Protein AF-A0A2D3UUV2-F1 (afdb_monomer_lite)

Sequence (183 aa):
MARVSATVAAWTESNSSLSSERAELHGWIAEIVSGAIKTDTDESKLLRNYLGDDTWSG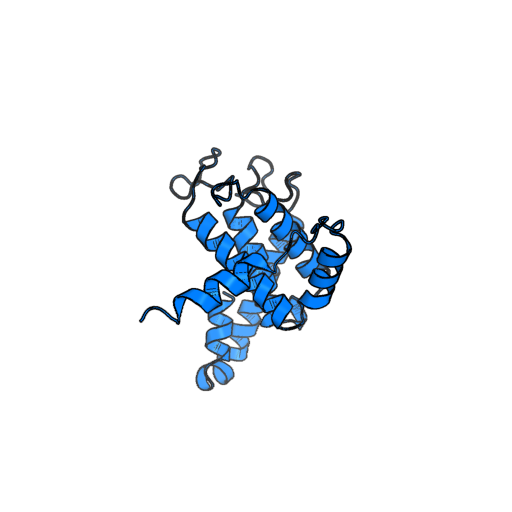ETSGTALLAATVYRMASIAPEIFATDEYLDWANEKRRAVLSRVDENGFVKPAANPYVSASRDAVEVSPEGQSFLLLLGTAWRDCVCGGTCLADYSREIEQKPSRDLTVGTFSGLLDRVRNVHREL

Foldseek 3Di:
DLVVLVVLCVDPVSVVVC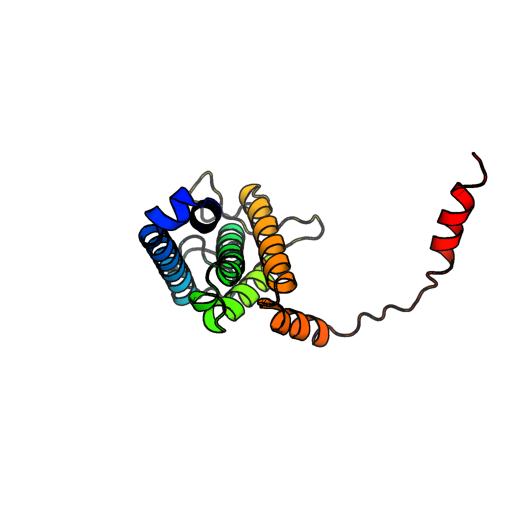VVVSVVVLVVLLVVLVQQLVQQDAPLLAGFLDGNDPVGDGWQLVLLQNLLVLLSCCLVPVVRRLDCSNPVSSVSSLVSQVVQQDPVRATDQHDDPVDSPDSDGDRHDPSSSVSNVSNVVSQVVSCVSVSCVVVVVVVVVPPPPPPPPVPDPPPPVVVVVVVVPPD

Organism: NCBI:txid112498

Structure (mmCIF, N/CA/C/O backbone):
data_AF-A0A2D3UUV2-F1
#
_entry.id   AF-A0A2D3UUV2-F1
#
loop_
_atom_site.group_PDB
_atom_site.id
_atom_site.type_symbol
_atom_site.label_atom_id
_atom_site.label_alt_id
_atom_site.label_comp_id
_atom_site.label_asym_id
_atom_site.label_entity_id
_atom_site.label_seq_id
_atom_site.pdbx_PDB_ins_code
_atom_site.Cartn_x
_atom_site.Cartn_y
_atom_site.Cartn_z
_atom_site.occupancy
_atom_site.B_iso_or_equiv
_atom_site.auth_seq_id
_atom_site.auth_comp_id
_atom_site.auth_asym_id
_atom_site.auth_atom_id
_atom_site.pdbx_PDB_model_num
ATOM 1 N N . MET A 1 1 ? 3.251 4.221 9.962 1.00 90.19 1 MET A N 1
ATOM 2 C CA . MET A 1 1 ? 2.214 4.906 10.769 1.00 90.19 1 MET A CA 1
ATOM 3 C C . MET A 1 1 ? 1.065 3.984 11.184 1.00 90.19 1 MET A C 1
ATOM 5 O O . MET A 1 1 ? 0.792 3.924 12.373 1.00 90.19 1 MET A O 1
ATOM 9 N N . ALA A 1 2 ? 0.462 3.195 10.281 1.00 93.00 2 ALA A N 1
ATOM 10 C CA . ALA A 1 2 ? -0.660 2.293 10.610 1.00 93.00 2 ALA A CA 1
ATOM 11 C C . ALA A 1 2 ? -0.434 1.407 11.858 1.00 93.00 2 ALA A C 1
ATOM 13 O O . ALA A 1 2 ? -1.276 1.361 12.750 1.00 93.00 2 ALA A O 1
ATOM 14 N N . ARG A 1 3 ? 0.744 0.772 11.978 1.00 93.94 3 ARG A N 1
ATOM 15 C CA . ARG A 1 3 ? 1.105 -0.036 13.160 1.00 93.94 3 ARG A CA 1
ATOM 16 C C . ARG A 1 3 ? 1.099 0.772 14.460 1.00 93.94 3 ARG A C 1
ATOM 18 O O . ARG A 1 3 ? 0.629 0.265 15.467 1.00 93.94 3 ARG A O 1
ATOM 25 N N . VAL A 1 4 ? 1.612 2.002 14.435 1.00 95.06 4 VAL A N 1
ATOM 26 C CA . VAL A 1 4 ? 1.657 2.873 15.620 1.00 95.06 4 VAL A CA 1
ATOM 27 C C . VAL A 1 4 ? 0.236 3.197 16.068 1.00 95.06 4 VAL A C 1
ATOM 29 O O . VAL A 1 4 ? -0.087 2.977 17.229 1.00 95.06 4 VAL A O 1
ATOM 32 N N . SER A 1 5 ? -0.635 3.604 15.138 1.00 94.81 5 SER A N 1
ATOM 33 C CA . SER A 1 5 ? -2.045 3.875 15.446 1.00 94.81 5 SER A CA 1
ATOM 34 C C . SER A 1 5 ? -2.755 2.648 16.037 1.00 94.81 5 SER A C 1
ATOM 36 O O . SER A 1 5 ? -3.437 2.763 17.055 1.00 94.81 5 SER A O 1
ATOM 38 N N . ALA A 1 6 ? -2.519 1.456 15.475 1.00 94.44 6 ALA A N 1
ATOM 39 C CA . ALA A 1 6 ? -3.064 0.205 16.006 1.00 94.44 6 ALA A CA 1
ATOM 40 C C . ALA A 1 6 ? -2.542 -0.124 17.418 1.00 94.44 6 ALA A C 1
ATOM 42 O O . ALA A 1 6 ? -3.315 -0.547 18.272 1.00 94.44 6 ALA A O 1
ATOM 43 N N . THR A 1 7 ? -1.250 0.093 17.694 1.00 94.69 7 THR A N 1
ATOM 44 C CA . THR A 1 7 ? -0.678 -0.113 19.035 1.00 94.69 7 THR A CA 1
ATOM 45 C C . THR A 1 7 ? -1.269 0.854 20.057 1.00 94.69 7 THR A C 1
ATOM 47 O O . THR A 1 7 ? -1.630 0.418 21.147 1.00 94.69 7 THR A O 1
ATOM 50 N N . VAL A 1 8 ? -1.428 2.133 19.700 1.00 94.62 8 VAL A N 1
ATOM 51 C CA . VAL A 1 8 ? -2.073 3.123 20.576 1.00 94.62 8 VAL A CA 1
ATOM 52 C C . VAL A 1 8 ? -3.515 2.715 20.890 1.00 94.62 8 VAL A C 1
ATOM 54 O O . VAL A 1 8 ? -3.932 2.803 22.041 1.00 94.62 8 VAL A O 1
ATOM 57 N N . ALA A 1 9 ? -4.261 2.229 19.893 1.00 94.25 9 ALA A N 1
ATOM 58 C CA . ALA A 1 9 ? -5.643 1.780 20.070 1.00 94.25 9 ALA A CA 1
ATOM 59 C C . ALA A 1 9 ? -5.770 0.523 20.952 1.00 94.25 9 ALA A C 1
ATOM 61 O O . ALA A 1 9 ? -6.768 0.362 21.651 1.00 94.25 9 ALA A O 1
ATOM 62 N N . ALA A 1 10 ? -4.777 -0.370 20.914 1.00 95.19 10 ALA A N 1
ATOM 63 C CA . ALA A 1 10 ? -4.826 -1.656 21.606 1.00 95.19 10 ALA A CA 1
ATOM 64 C C . ALA A 1 10 ? -4.590 -1.561 23.124 1.00 95.19 10 ALA A C 1
ATOM 66 O O . ALA A 1 10 ? -4.961 -2.482 23.851 1.00 95.19 10 ALA A O 1
ATOM 67 N N . TRP A 1 11 ? -3.972 -0.483 23.614 1.00 95.12 11 TRP A N 1
ATOM 68 C CA . TRP A 1 11 ? -3.706 -0.294 25.039 1.00 95.12 11 TRP A CA 1
ATOM 69 C C . TRP A 1 11 ? -4.577 0.819 25.619 1.00 95.12 11 TRP A C 1
ATOM 71 O O . TRP A 1 11 ? -4.539 1.953 25.153 1.00 95.12 11 TRP A O 1
ATOM 81 N N . THR A 1 12 ? -5.361 0.498 26.651 1.00 94.00 12 THR A N 1
ATOM 82 C CA . THR A 1 12 ? -6.390 1.386 27.216 1.00 94.00 12 THR A CA 1
ATOM 83 C C . THR A 1 12 ? -5.862 2.766 27.610 1.00 94.00 12 THR A C 1
ATOM 85 O O . THR A 1 12 ? -6.511 3.762 27.298 1.00 94.00 12 THR A O 1
ATOM 88 N N . GLU A 1 13 ? -4.684 2.835 28.236 1.00 93.44 13 GLU A N 1
ATOM 89 C CA . GLU A 1 13 ? -4.093 4.102 28.695 1.00 93.44 13 GLU A CA 1
ATOM 90 C C . GLU A 1 13 ? -3.710 5.012 27.525 1.00 93.44 13 GLU A C 1
ATOM 92 O O . GLU A 1 13 ? -4.009 6.206 27.525 1.00 93.44 13 GLU A O 1
ATOM 97 N N . SER A 1 14 ? -3.078 4.457 26.487 1.00 93.12 14 SER A N 1
ATOM 98 C CA . SER A 1 14 ? -2.727 5.230 25.295 1.00 93.12 14 SER A CA 1
ATOM 99 C C . SER A 1 14 ? -3.945 5.535 24.429 1.00 93.12 14 SER A C 1
ATOM 101 O O . SER A 1 14 ? -3.999 6.582 23.798 1.00 93.12 14 SER A O 1
ATOM 103 N N . ASN A 1 15 ? -4.941 4.651 24.399 1.00 92.00 15 ASN A N 1
ATOM 104 C CA . ASN A 1 15 ? -6.140 4.832 23.589 1.00 92.00 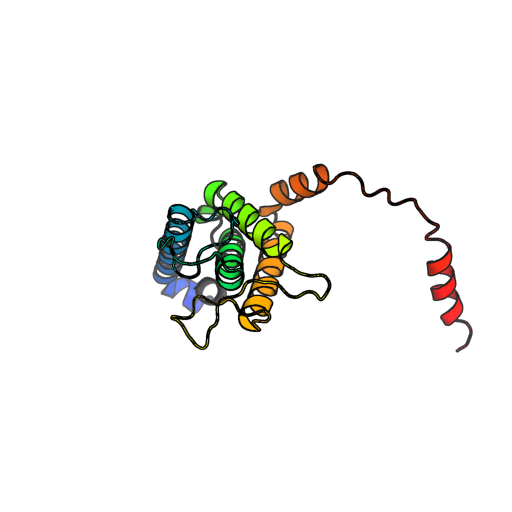15 ASN A CA 1
ATOM 105 C C . ASN A 1 15 ? -6.954 6.055 24.043 1.00 92.00 15 ASN A C 1
ATOM 107 O O . ASN A 1 15 ? -7.459 6.799 23.204 1.00 92.00 15 ASN A O 1
ATOM 111 N N . SER A 1 16 ? -7.056 6.275 25.359 1.00 91.81 16 SER A N 1
ATOM 112 C CA . SER A 1 16 ? -7.754 7.432 25.929 1.00 91.81 16 SER A CA 1
ATOM 113 C C . SER A 1 16 ? -6.933 8.720 25.855 1.00 91.81 16 SER A C 1
ATOM 115 O O . SER A 1 16 ? -7.503 9.785 25.639 1.00 91.81 16 SER A O 1
ATOM 117 N N . SER A 1 17 ? -5.610 8.634 26.024 1.00 95.88 17 SER A N 1
ATOM 118 C CA . SER A 1 17 ? -4.733 9.811 26.088 1.00 95.88 17 SER A CA 1
ATOM 119 C C . SER A 1 17 ? -4.224 10.304 24.734 1.00 95.88 17 SER A C 1
ATOM 121 O O . SER A 1 17 ? -3.898 11.481 24.629 1.00 95.88 17 SER A O 1
ATOM 123 N N . LEU A 1 18 ? -4.169 9.444 23.711 1.00 96.88 18 LEU A N 1
ATOM 124 C CA . LEU A 1 18 ? -3.583 9.750 22.398 1.00 96.88 18 LEU A CA 1
ATOM 125 C C . LEU A 1 18 ? -4.599 9.637 21.249 1.00 96.88 18 LEU A C 1
ATOM 127 O O . LEU A 1 18 ? -4.266 9.242 20.125 1.00 96.88 18 LEU A O 1
ATOM 131 N N . SER A 1 19 ? -5.876 9.914 21.523 1.00 93.44 19 SER A N 1
ATOM 132 C CA . SER A 1 19 ? -6.925 9.848 20.501 1.00 93.44 19 SER A CA 1
ATOM 133 C C . SER A 1 19 ? -6.725 10.889 19.393 1.00 93.44 19 SER A C 1
ATOM 135 O O . SER A 1 19 ? -6.969 10.583 18.227 1.00 93.44 19 SER A O 1
ATOM 137 N N . SER A 1 20 ? -6.253 12.092 19.741 1.00 96.00 20 SER A N 1
ATOM 138 C CA . SER A 1 20 ? -5.917 13.163 18.790 1.00 96.00 20 SER A CA 1
ATOM 139 C C . SER A 1 20 ? -4.784 12.749 17.858 1.00 96.00 20 SER A C 1
ATOM 141 O O . SER A 1 20 ? -4.931 12.800 16.642 1.00 96.00 20 SER A O 1
ATOM 143 N N . GLU A 1 21 ? -3.694 12.236 18.417 1.00 97.06 21 GLU A N 1
ATOM 144 C CA . GLU A 1 21 ? -2.501 11.817 17.686 1.00 97.06 21 GLU A CA 1
ATOM 145 C C . GLU A 1 21 ? -2.823 10.641 16.758 1.00 97.06 21 GLU A C 1
ATOM 147 O O . GLU A 1 21 ? -2.279 10.526 15.661 1.00 97.06 21 GLU A O 1
ATOM 152 N N . ARG A 1 22 ? -3.750 9.758 17.153 1.00 96.00 22 ARG A N 1
ATOM 153 C CA . ARG A 1 22 ? -4.261 8.713 16.257 1.00 96.00 22 ARG A CA 1
ATOM 154 C C . ARG A 1 22 ? -4.998 9.289 15.056 1.00 96.00 22 ARG A C 1
ATOM 156 O O . ARG A 1 22 ? -4.770 8.796 13.952 1.00 96.00 22 ARG A O 1
ATOM 163 N N . ALA A 1 23 ? -5.856 10.286 15.265 1.00 95.75 23 ALA A N 1
ATOM 164 C CA . ALA A 1 23 ? -6.575 10.946 14.180 1.00 95.75 23 ALA A CA 1
ATOM 165 C C . ALA A 1 23 ? -5.606 11.686 13.240 1.00 95.75 23 ALA A C 1
ATOM 167 O O . ALA A 1 23 ? -5.740 11.588 12.023 1.00 95.75 23 ALA A O 1
ATOM 168 N N . GLU A 1 24 ? -4.573 12.335 13.782 1.00 97.69 24 GLU A N 1
ATOM 169 C CA . GLU A 1 24 ? -3.502 12.952 12.988 1.00 97.69 24 GLU A CA 1
ATOM 170 C C . GLU A 1 24 ? -2.727 11.912 12.171 1.00 97.69 24 GLU A C 1
ATOM 172 O O . GLU A 1 24 ? -2.533 12.089 10.970 1.00 97.69 24 GLU A O 1
ATOM 177 N N . LEU A 1 25 ? -2.359 10.775 12.776 1.00 98.00 25 LEU A N 1
ATOM 178 C CA . LEU A 1 25 ? -1.720 9.668 12.058 1.00 98.00 25 LEU A CA 1
ATOM 179 C C . LEU A 1 25 ? -2.600 9.142 10.919 1.00 98.00 25 LEU A C 1
ATOM 181 O O . LEU A 1 25 ? -2.073 8.779 9.869 1.00 98.00 25 LEU A O 1
ATOM 185 N N . HIS A 1 26 ? -3.919 9.061 11.112 1.00 98.06 26 HIS A N 1
ATOM 186 C CA . HIS A 1 26 ? -4.849 8.682 10.046 1.00 98.06 26 HIS A CA 1
ATOM 187 C C . HIS A 1 26 ? -4.866 9.725 8.928 1.00 98.06 26 HIS A C 1
ATOM 189 O O . HIS A 1 26 ? -4.741 9.349 7.763 1.00 98.06 26 HIS A O 1
ATOM 195 N N . GLY A 1 27 ? -4.936 11.010 9.288 1.00 98.25 27 GLY A N 1
ATOM 196 C CA . GLY A 1 27 ? -4.880 12.137 8.358 1.00 98.25 27 GLY A CA 1
ATOM 197 C C . GLY A 1 27 ? -3.610 12.136 7.509 1.00 98.25 27 GLY A C 1
ATOM 198 O O . GLY A 1 27 ? -3.698 12.123 6.285 1.00 98.25 27 GLY A O 1
ATOM 199 N N . TRP A 1 28 ? -2.429 12.028 8.123 1.00 98.56 28 TRP A N 1
ATOM 200 C CA . TRP A 1 28 ? -1.162 11.989 7.383 1.00 98.56 28 TRP A CA 1
ATOM 201 C C . TRP A 1 28 ? -1.049 10.777 6.458 1.00 98.56 28 TRP A C 1
ATOM 203 O O . TRP A 1 28 ? -0.508 10.888 5.359 1.00 98.56 28 TRP A O 1
ATOM 213 N N . ILE A 1 29 ? -1.563 9.607 6.865 1.00 98.62 29 ILE A N 1
ATOM 214 C CA . ILE A 1 29 ? -1.607 8.451 5.959 1.00 98.62 29 ILE A CA 1
ATOM 215 C C . ILE A 1 29 ? -2.520 8.753 4.766 1.00 98.62 29 ILE A C 1
ATOM 217 O O . ILE A 1 29 ? -2.133 8.466 3.634 1.00 98.62 29 ILE A O 1
ATOM 221 N N . ALA A 1 30 ? -3.698 9.333 5.003 1.00 98.62 30 ALA A N 1
ATOM 222 C CA . ALA A 1 30 ? -4.650 9.663 3.947 1.00 98.62 30 ALA A CA 1
ATOM 223 C C . ALA A 1 30 ? -4.061 10.687 2.967 1.00 98.62 30 ALA A C 1
ATOM 225 O O . ALA A 1 30 ? -4.150 10.493 1.757 1.00 98.62 30 ALA A O 1
ATOM 226 N N . GLU A 1 31 ? -3.385 11.721 3.470 1.00 98.50 31 GLU A N 1
ATOM 227 C CA . GLU A 1 31 ? -2.702 12.732 2.657 1.00 98.50 31 GLU A CA 1
ATOM 228 C C . GLU A 1 31 ? -1.597 12.125 1.785 1.00 98.50 31 GLU A C 1
ATOM 230 O O . GLU A 1 31 ? -1.540 12.403 0.585 1.00 98.50 31 GLU A O 1
ATOM 235 N N . ILE A 1 32 ? -0.753 11.254 2.351 1.00 98.44 32 ILE A N 1
ATOM 236 C CA . ILE A 1 32 ? 0.330 10.589 1.610 1.00 98.44 32 ILE A CA 1
ATOM 237 C C . ILE A 1 32 ? -0.232 9.674 0.519 1.00 98.44 32 ILE A C 1
ATOM 239 O O . ILE A 1 32 ? 0.215 9.743 -0.627 1.00 98.44 32 ILE A O 1
ATOM 243 N N . VAL A 1 33 ? -1.220 8.834 0.846 1.00 98.56 33 VAL A N 1
ATOM 244 C CA . VAL A 1 33 ? -1.826 7.927 -0.139 1.00 98.56 33 VAL A CA 1
ATOM 245 C C . VAL A 1 33 ? -2.576 8.722 -1.208 1.00 98.56 33 VAL A C 1
ATOM 247 O O . VAL A 1 33 ? -2.402 8.445 -2.389 1.00 98.56 33 VAL A O 1
ATOM 250 N N . SER A 1 34 ? -3.329 9.758 -0.833 1.00 98.50 34 SER A N 1
ATOM 251 C CA . SER A 1 34 ? -3.988 10.660 -1.789 1.00 98.50 34 SER A CA 1
ATOM 252 C C . SER A 1 34 ? -2.985 11.335 -2.727 1.00 98.50 34 SER A C 1
ATOM 254 O O . SER A 1 34 ? -3.250 11.487 -3.918 1.00 98.50 34 SER A O 1
ATOM 256 N N . GLY A 1 35 ? -1.822 11.744 -2.213 1.00 98.19 35 GLY A N 1
ATOM 257 C CA . GLY A 1 35 ? -0.731 12.279 -3.027 1.00 98.19 35 GLY A CA 1
ATOM 258 C C . GLY A 1 35 ? -0.183 11.250 -4.019 1.00 98.19 35 GLY A C 1
ATOM 259 O O . GLY A 1 35 ? 0.028 11.576 -5.188 1.00 98.19 35 GLY A O 1
ATOM 260 N N . ALA A 1 36 ? -0.017 9.998 -3.583 1.00 98.25 36 ALA A N 1
ATOM 261 C CA . ALA A 1 36 ? 0.386 8.901 -4.458 1.00 98.25 36 ALA A CA 1
ATOM 262 C C . ALA A 1 36 ? -0.657 8.636 -5.555 1.00 98.25 36 ALA A C 1
ATOM 264 O O . ALA A 1 36 ? -0.288 8.599 -6.722 1.00 98.25 36 ALA A O 1
ATOM 265 N N . ILE A 1 37 ? -1.948 8.562 -5.211 1.00 98.38 37 ILE A N 1
ATOM 266 C CA . ILE A 1 37 ? -3.052 8.397 -6.174 1.00 98.38 37 ILE A CA 1
ATOM 267 C C . ILE A 1 37 ? -3.029 9.515 -7.224 1.00 98.38 37 ILE A C 1
ATOM 269 O O . ILE A 1 37 ? -3.081 9.249 -8.421 1.00 98.38 37 ILE A O 1
ATOM 273 N N . LYS A 1 38 ? -2.885 10.776 -6.797 1.00 97.50 38 LYS A N 1
ATOM 274 C CA . LYS A 1 38 ? -2.861 11.942 -7.701 1.00 97.50 38 LYS A CA 1
ATOM 275 C C . LYS A 1 38 ? -1.675 11.962 -8.666 1.00 97.50 38 LYS A C 1
ATOM 277 O O . LYS A 1 38 ? -1.747 12.634 -9.690 1.00 97.50 38 LYS A O 1
ATOM 282 N N . THR A 1 39 ? -0.581 11.287 -8.325 1.00 96.25 39 THR A N 1
ATOM 283 C CA . THR A 1 39 ? 0.656 11.263 -9.124 1.00 96.25 39 THR A CA 1
ATOM 284 C C . THR A 1 39 ? 0.866 9.939 -9.864 1.00 96.25 39 THR A C 1
ATOM 286 O O . THR A 1 39 ? 1.839 9.798 -10.610 1.00 96.25 39 THR A O 1
ATOM 289 N N . ASP A 1 40 ? -0.059 8.991 -9.708 1.00 96.88 40 ASP A N 1
ATOM 290 C CA . ASP A 1 40 ? -0.038 7.667 -10.322 1.00 96.88 40 ASP A CA 1
ATOM 291 C C . ASP A 1 40 ? -0.374 7.743 -11.817 1.00 96.88 40 ASP A C 1
ATOM 293 O O . ASP A 1 40 ? -1.524 7.673 -12.249 1.00 96.88 40 ASP A O 1
ATOM 297 N N . THR A 1 41 ? 0.668 7.965 -12.610 1.00 94.38 41 THR A N 1
ATOM 298 C CA . THR A 1 41 ? 0.584 8.264 -14.048 1.00 94.38 41 THR A CA 1
ATOM 299 C C . THR A 1 41 ? 1.378 7.280 -14.905 1.00 94.38 41 THR A C 1
ATOM 301 O O . THR A 1 41 ? 1.473 7.453 -16.117 1.00 94.38 41 THR A O 1
ATOM 304 N N . ASP A 1 42 ? 1.982 6.256 -14.299 1.00 94.69 42 ASP A N 1
ATOM 305 C CA . ASP A 1 42 ? 2.805 5.288 -15.018 1.00 94.69 42 ASP A CA 1
ATOM 306 C C . ASP A 1 42 ? 1.942 4.209 -15.691 1.00 94.69 42 ASP A C 1
ATOM 308 O O . ASP A 1 42 ? 1.063 3.591 -15.081 1.00 94.69 42 ASP A O 1
ATOM 312 N N . GLU A 1 43 ? 2.213 3.948 -16.969 1.00 94.31 43 GLU A N 1
ATOM 313 C CA . GLU A 1 43 ? 1.447 2.995 -17.779 1.00 94.31 43 GLU A CA 1
ATOM 314 C C . GLU A 1 43 ? 1.554 1.551 -17.272 1.00 94.31 43 GLU A C 1
ATOM 316 O O . GLU A 1 43 ? 0.634 0.754 -17.470 1.00 94.31 43 GLU A O 1
ATOM 321 N N . SER A 1 44 ? 2.641 1.204 -16.571 1.00 95.38 44 SER A N 1
ATOM 322 C CA . SER A 1 44 ? 2.822 -0.123 -15.970 1.00 95.38 44 SER A CA 1
ATOM 323 C C . SER A 1 44 ? 1.884 -0.389 -14.793 1.00 95.38 44 SER A C 1
ATOM 325 O O . SER A 1 44 ? 1.830 -1.527 -14.315 1.00 95.38 44 SER A O 1
ATOM 327 N N . LYS A 1 45 ? 1.164 0.643 -14.326 1.00 97.50 45 LYS A N 1
ATOM 328 C CA . LYS A 1 45 ? 0.330 0.647 -13.117 1.00 97.50 45 LYS A CA 1
ATOM 329 C C . LYS A 1 45 ? 1.111 0.477 -11.814 1.00 97.50 45 LYS A C 1
ATOM 331 O O . LYS A 1 45 ? 0.483 0.366 -10.761 1.00 97.50 45 LYS A O 1
ATOM 336 N N . LEU A 1 46 ? 2.439 0.468 -11.863 1.00 97.50 46 LEU A N 1
ATOM 337 C CA . LEU A 1 46 ? 3.294 0.581 -10.688 1.00 97.50 46 LEU A CA 1
ATOM 338 C C . LEU A 1 46 ? 3.557 2.058 -10.392 1.00 97.50 46 LEU A C 1
ATOM 340 O O . LEU A 1 46 ? 3.711 2.862 -11.304 1.00 97.50 46 LEU A O 1
ATOM 344 N N . LEU A 1 47 ? 3.665 2.407 -9.117 1.00 97.56 47 LEU A N 1
ATOM 345 C CA . LEU A 1 47 ? 4.130 3.724 -8.714 1.00 97.56 47 LEU A CA 1
ATOM 346 C C . LEU A 1 47 ? 5.595 3.905 -9.086 1.00 97.56 47 LEU A C 1
ATOM 348 O O . LEU A 1 47 ? 6.411 2.994 -8.940 1.00 97.56 47 LEU A O 1
ATOM 352 N N . ARG A 1 48 ? 5.922 5.112 -9.539 1.00 95.38 48 ARG A N 1
ATOM 353 C CA . ARG A 1 48 ? 7.300 5.525 -9.795 1.00 95.38 48 ARG A CA 1
ATOM 354 C C . ARG A 1 48 ? 8.073 5.591 -8.482 1.00 95.38 48 ARG A C 1
ATOM 356 O O . ARG A 1 48 ? 7.527 6.031 -7.471 1.00 95.38 48 ARG A O 1
ATOM 363 N N . ASN A 1 49 ? 9.359 5.236 -8.523 1.00 92.75 49 ASN A N 1
ATOM 364 C CA . ASN A 1 49 ? 10.239 5.308 -7.347 1.00 92.75 49 ASN A CA 1
ATOM 365 C C . ASN A 1 49 ? 10.254 6.710 -6.703 1.00 92.75 49 ASN A C 1
ATOM 367 O O . ASN A 1 49 ? 10.308 6.841 -5.483 1.00 92.75 49 ASN A O 1
ATOM 371 N N . TYR A 1 50 ? 10.159 7.758 -7.526 1.00 92.94 50 TYR A N 1
ATOM 372 C CA . TYR A 1 50 ? 9.890 9.119 -7.074 1.00 92.94 50 TYR A CA 1
ATOM 373 C C . TYR A 1 50 ? 8.560 9.586 -7.658 1.00 92.94 50 TYR A C 1
ATOM 375 O O . TYR A 1 50 ? 8.405 9.746 -8.869 1.00 92.94 50 TYR A O 1
ATOM 383 N N . LEU A 1 51 ? 7.588 9.779 -6.770 1.00 94.38 51 LEU A N 1
ATOM 384 C CA . LEU A 1 51 ? 6.233 10.178 -7.131 1.00 94.38 51 LEU A CA 1
ATOM 385 C C . LEU A 1 51 ? 6.230 11.550 -7.818 1.00 94.38 51 LEU A C 1
ATOM 387 O O . LEU A 1 51 ? 6.857 12.494 -7.340 1.00 94.38 51 LEU A O 1
ATOM 391 N N . GLY A 1 52 ? 5.498 11.657 -8.927 1.00 92.81 52 GLY A N 1
ATOM 392 C CA . GLY A 1 52 ? 5.349 12.900 -9.691 1.00 92.81 52 GLY A CA 1
ATOM 393 C C . GLY A 1 52 ? 6.507 13.247 -10.635 1.00 92.81 52 GLY A C 1
ATOM 394 O O . GLY A 1 52 ? 6.408 14.250 -11.336 1.00 92.81 52 GLY A O 1
ATOM 395 N N . ASP A 1 53 ? 7.568 12.440 -10.691 1.00 94.31 53 ASP A N 1
ATOM 396 C CA . ASP A 1 53 ? 8.677 12.610 -11.636 1.00 94.31 53 ASP A CA 1
ATOM 397 C C . ASP A 1 53 ? 8.638 11.487 -12.685 1.00 94.31 53 ASP A C 1
ATOM 399 O O . ASP A 1 53 ? 8.973 10.333 -12.404 1.00 94.31 53 ASP A O 1
ATOM 403 N N . ASP A 1 54 ? 8.208 11.827 -13.903 1.00 94.00 54 ASP A N 1
ATOM 404 C CA . ASP A 1 54 ? 8.011 10.888 -15.014 1.00 94.00 54 ASP A CA 1
ATOM 405 C C . ASP A 1 54 ? 9.309 10.286 -15.570 1.00 94.00 54 ASP A C 1
ATOM 407 O O . ASP A 1 54 ? 9.270 9.298 -16.304 1.00 94.00 54 ASP A O 1
ATOM 411 N N . THR A 1 55 ? 10.465 10.807 -15.153 1.00 92.69 55 THR A N 1
ATOM 412 C CA . THR A 1 55 ? 11.772 10.252 -15.513 1.00 92.69 55 THR A CA 1
ATOM 413 C C . THR A 1 55 ? 12.098 8.968 -14.744 1.00 92.69 55 THR A C 1
ATOM 415 O O . THR A 1 55 ? 13.071 8.280 -15.066 1.00 92.69 55 THR A O 1
ATOM 418 N N . TRP A 1 56 ? 11.342 8.645 -13.688 1.00 93.25 56 TRP A N 1
ATOM 419 C CA . TRP A 1 56 ? 11.530 7.434 -12.884 1.00 93.25 56 TRP A CA 1
ATOM 420 C C . TRP A 1 56 ? 10.602 6.311 -13.317 1.00 93.25 56 TRP A C 1
ATOM 422 O O . TRP A 1 56 ? 9.397 6.501 -13.440 1.00 93.25 56 TRP A O 1
ATOM 432 N N . SER A 1 57 ? 11.152 5.110 -13.453 1.00 92.12 57 SER A N 1
ATOM 433 C CA . SER A 1 57 ? 10.372 3.905 -13.729 1.00 92.12 57 SER A CA 1
ATOM 434 C C . SER A 1 57 ? 9.468 3.520 -12.554 1.00 92.12 57 SER A C 1
ATOM 436 O O . SER A 1 57 ? 9.813 3.738 -11.386 1.00 92.12 57 SER A O 1
ATOM 438 N N . GLY A 1 58 ? 8.339 2.887 -12.879 1.00 94.56 58 GLY A N 1
ATOM 439 C CA . GLY A 1 58 ? 7.507 2.172 -11.917 1.00 94.56 58 GLY A CA 1
ATOM 440 C C . GLY A 1 58 ? 8.262 1.034 -11.218 1.00 94.56 58 GLY A C 1
ATOM 441 O O . GLY A 1 58 ? 9.032 0.312 -11.855 1.00 94.56 58 GLY A O 1
ATOM 442 N N . GLU A 1 59 ? 8.041 0.860 -9.916 1.00 94.94 59 GLU A N 1
ATOM 443 C CA . GLU A 1 59 ? 8.721 -0.139 -9.087 1.00 94.94 59 GLU A CA 1
ATOM 444 C C . GLU A 1 59 ? 7.757 -0.859 -8.129 1.00 94.94 59 GLU A C 1
ATOM 446 O O . GLU A 1 59 ? 6.690 -0.355 -7.780 1.00 94.94 59 GLU A O 1
ATOM 451 N N . THR A 1 60 ? 8.087 -2.087 -7.729 1.00 96.94 60 THR A N 1
ATOM 452 C CA . THR A 1 60 ? 7.150 -2.951 -6.997 1.00 96.94 60 THR A CA 1
ATOM 453 C C . THR A 1 60 ? 7.167 -2.773 -5.484 1.00 96.94 60 THR A C 1
ATOM 455 O O . THR A 1 60 ? 6.173 -3.107 -4.843 1.00 96.94 60 THR A O 1
ATOM 458 N N . SER A 1 61 ? 8.258 -2.288 -4.892 1.00 95.94 61 SER A N 1
ATOM 459 C CA . SER A 1 61 ? 8.425 -2.220 -3.436 1.00 95.94 61 SER A CA 1
ATOM 460 C C . SER A 1 61 ? 7.521 -1.150 -2.821 1.00 95.94 61 SER A C 1
ATOM 462 O O . SER A 1 61 ? 6.663 -1.467 -1.993 1.00 95.94 61 SER A O 1
ATOM 464 N N . GLY A 1 62 ? 7.663 0.104 -3.243 1.00 96.12 62 GLY A N 1
ATOM 465 C CA . GLY A 1 62 ? 6.834 1.224 -2.796 1.00 96.12 62 GLY A CA 1
ATOM 466 C C . GLY A 1 62 ? 5.372 1.048 -3.202 1.00 96.12 62 GLY A C 1
ATOM 467 O O . GLY A 1 62 ? 4.481 1.251 -2.372 1.00 96.12 62 GLY A O 1
ATOM 468 N N . THR A 1 63 ? 5.117 0.548 -4.417 1.00 98.31 63 THR A N 1
ATOM 469 C CA . THR A 1 63 ? 3.758 0.167 -4.851 1.00 98.31 63 THR A CA 1
ATOM 470 C C . THR A 1 63 ? 3.115 -0.839 -3.896 1.00 98.31 63 THR A C 1
ATOM 472 O O . THR A 1 63 ? 1.990 -0.627 -3.435 1.00 98.31 63 THR A O 1
ATOM 475 N N . ALA A 1 64 ? 3.820 -1.925 -3.558 1.00 98.50 64 ALA A N 1
ATOM 476 C CA . ALA A 1 64 ? 3.301 -2.936 -2.644 1.00 98.50 64 ALA A CA 1
ATOM 477 C C . ALA A 1 64 ? 3.068 -2.368 -1.240 1.00 98.50 64 ALA A C 1
ATOM 479 O O . ALA A 1 64 ? 2.035 -2.650 -0.632 1.00 98.50 64 ALA A O 1
ATOM 480 N N . LEU A 1 65 ? 3.989 -1.542 -0.734 1.00 98.06 65 LEU A N 1
ATOM 481 C CA . LEU A 1 65 ? 3.888 -0.950 0.597 1.00 98.06 65 LEU A CA 1
ATOM 482 C C . LEU A 1 65 ? 2.690 -0.000 0.734 1.00 98.06 65 LEU A C 1
ATOM 484 O O . LEU A 1 65 ? 1.977 -0.063 1.743 1.00 98.06 65 LEU A O 1
ATOM 488 N N . LEU A 1 66 ? 2.448 0.872 -0.250 1.00 98.56 66 LEU A N 1
ATOM 489 C CA . LEU A 1 66 ? 1.323 1.808 -0.184 1.00 98.56 66 LEU A CA 1
ATOM 490 C C . LEU A 1 66 ? -0.021 1.100 -0.379 1.00 98.56 66 LEU A C 1
ATOM 492 O O . LEU A 1 66 ? -0.949 1.359 0.389 1.00 98.56 66 LEU A O 1
ATOM 496 N N . ALA A 1 67 ? -0.111 0.125 -1.288 1.00 98.75 67 ALA A N 1
ATOM 497 C CA . ALA A 1 67 ? -1.310 -0.705 -1.418 1.00 98.75 67 ALA A CA 1
ATOM 498 C C . ALA A 1 67 ? -1.591 -1.515 -0.134 1.00 98.75 67 ALA A C 1
ATOM 500 O O . ALA A 1 67 ? -2.721 -1.547 0.355 1.00 98.75 67 ALA A O 1
ATOM 501 N N . ALA A 1 68 ? -0.558 -2.103 0.485 1.00 98.75 68 ALA A N 1
ATOM 502 C CA . ALA A 1 68 ? -0.680 -2.786 1.776 1.00 98.75 68 ALA A CA 1
ATOM 503 C C . ALA A 1 68 ? -1.167 -1.840 2.886 1.00 98.75 68 ALA A C 1
ATOM 505 O O . ALA A 1 68 ? -1.930 -2.242 3.768 1.00 98.75 68 ALA A O 1
ATOM 506 N N . THR A 1 69 ? -0.713 -0.585 2.853 1.00 98.69 69 THR A N 1
ATOM 507 C CA . THR A 1 69 ? -1.111 0.445 3.817 1.00 98.69 69 THR A CA 1
ATOM 508 C C . THR A 1 69 ? -2.593 0.768 3.688 1.00 98.69 69 THR A C 1
ATOM 510 O O . THR A 1 69 ? -3.266 0.812 4.716 1.00 98.69 69 THR A O 1
ATOM 513 N N . VAL A 1 70 ? -3.120 0.897 2.465 1.00 98.81 70 VAL A N 1
ATOM 514 C CA . VAL A 1 70 ? -4.557 1.111 2.239 1.00 98.81 70 VAL A CA 1
ATOM 515 C C . VAL A 1 70 ? -5.389 -0.022 2.828 1.00 98.81 70 VAL A C 1
ATOM 517 O O . VAL A 1 70 ? -6.257 0.250 3.649 1.00 98.81 70 VAL A O 1
ATOM 520 N N . TYR A 1 71 ? -5.094 -1.287 2.514 1.00 98.69 71 TYR A N 1
ATOM 521 C CA . TYR A 1 71 ? -5.883 -2.406 3.051 1.00 98.69 71 TYR A CA 1
ATOM 522 C C . TYR A 1 71 ? -5.844 -2.494 4.580 1.00 98.69 71 TYR A C 1
ATOM 524 O O . TYR A 1 71 ? -6.864 -2.753 5.222 1.00 98.69 71 TYR A O 1
ATOM 532 N N . ARG A 1 72 ? -4.677 -2.238 5.189 1.00 98.19 72 ARG A N 1
ATOM 533 C CA . ARG A 1 72 ? -4.570 -2.173 6.655 1.00 98.19 72 ARG A CA 1
ATOM 534 C C . ARG A 1 72 ? -5.415 -1.046 7.223 1.00 98.19 72 ARG A C 1
ATOM 536 O O . ARG A 1 72 ? -6.111 -1.248 8.214 1.00 98.19 72 ARG A O 1
ATOM 543 N N . MET A 1 73 ? -5.358 0.128 6.606 1.00 98.31 73 MET A N 1
ATOM 544 C CA . MET A 1 73 ? -6.116 1.278 7.070 1.00 98.31 73 MET A CA 1
ATOM 545 C C . MET A 1 73 ? -7.616 1.135 6.823 1.00 98.31 73 MET A C 1
ATOM 547 O O . MET A 1 73 ? -8.383 1.566 7.671 1.00 98.31 73 MET A O 1
ATOM 551 N N . ALA A 1 74 ? -8.045 0.429 5.779 1.00 98.06 74 ALA A N 1
ATOM 552 C CA . ALA A 1 74 ? -9.449 0.086 5.565 1.00 98.06 74 ALA A CA 1
ATOM 553 C C . ALA A 1 74 ? -10.013 -0.825 6.674 1.00 98.06 74 ALA A C 1
ATOM 555 O O . ALA A 1 74 ? -11.220 -0.866 6.883 1.00 98.06 74 ALA A O 1
ATOM 556 N N . SER A 1 75 ? -9.150 -1.526 7.419 1.00 95.25 75 SER A N 1
ATOM 557 C CA . SER A 1 75 ? -9.543 -2.290 8.613 1.00 95.25 75 SER A CA 1
ATOM 558 C C . SER A 1 75 ? -9.464 -1.470 9.912 1.00 95.25 75 SER A C 1
ATOM 560 O O . SER A 1 75 ? -10.172 -1.769 10.867 1.00 95.25 75 SER A O 1
ATOM 562 N N . ILE A 1 76 ? -8.584 -0.461 9.976 1.00 95.38 76 ILE A N 1
ATOM 563 C CA . ILE A 1 76 ? -8.322 0.345 11.188 1.00 95.38 76 ILE A CA 1
ATOM 564 C C . ILE A 1 76 ? -9.219 1.591 11.269 1.00 95.38 76 ILE A C 1
ATOM 566 O O . ILE A 1 76 ? -9.644 1.961 12.359 1.00 95.38 76 ILE A O 1
ATOM 570 N N . ALA A 1 77 ? -9.444 2.246 10.133 1.00 96.69 77 ALA A N 1
ATOM 571 C CA . ALA A 1 77 ? -10.193 3.488 9.955 1.00 96.69 77 ALA A CA 1
ATOM 572 C C . ALA A 1 77 ? -11.047 3.378 8.669 1.00 96.69 77 ALA A C 1
ATOM 574 O O . ALA A 1 77 ? -10.774 4.062 7.671 1.00 96.69 77 ALA A O 1
ATOM 575 N N . PRO A 1 78 ? -12.017 2.438 8.629 1.00 96.88 78 PRO A N 1
ATOM 576 C CA . PRO A 1 78 ? -12.831 2.173 7.440 1.00 96.88 78 PRO A CA 1
ATOM 577 C C . PRO A 1 78 ? -13.564 3.419 6.930 1.00 96.88 78 PRO A C 1
ATOM 579 O O . PRO A 1 78 ? -13.725 3.580 5.726 1.00 96.88 78 PRO A O 1
ATOM 582 N N . GLU A 1 79 ? -13.942 4.337 7.814 1.00 96.81 79 GLU A N 1
ATOM 583 C CA . GLU A 1 79 ? -14.599 5.600 7.475 1.00 96.81 79 GLU A CA 1
ATOM 584 C C . GLU A 1 79 ? -13.760 6.524 6.577 1.00 96.81 79 GLU A C 1
ATOM 586 O O . GLU A 1 79 ? -14.320 7.398 5.921 1.00 96.81 79 GLU A O 1
ATOM 591 N N . ILE A 1 80 ? -12.438 6.320 6.522 1.00 98.06 80 ILE A N 1
ATOM 592 C CA . ILE A 1 80 ? -11.525 7.068 5.648 1.00 98.06 80 ILE A CA 1
ATOM 593 C C . ILE A 1 80 ? -11.088 6.216 4.451 1.00 98.06 80 ILE A C 1
ATOM 595 O O . ILE A 1 80 ? -11.044 6.715 3.331 1.00 98.06 80 ILE A O 1
ATOM 599 N N . PHE A 1 81 ? -10.744 4.942 4.678 1.00 98.38 81 PHE A N 1
ATOM 600 C CA . PHE A 1 81 ? -10.019 4.124 3.693 1.00 98.38 81 PHE A CA 1
ATOM 601 C C . PHE A 1 81 ? -10.838 3.004 3.047 1.00 98.38 81 PHE A C 1
ATOM 603 O O . PHE A 1 81 ? -10.380 2.431 2.062 1.00 98.38 81 PHE A O 1
ATOM 610 N N . ALA A 1 82 ? -12.027 2.676 3.562 1.00 97.50 82 ALA A N 1
ATOM 611 C CA . ALA A 1 82 ? -12.933 1.716 2.927 1.00 97.50 82 ALA A CA 1
ATOM 612 C C . ALA A 1 82 ? -13.866 2.412 1.918 1.00 97.50 82 ALA A C 1
ATOM 614 O O . ALA A 1 82 ? -15.072 2.174 1.897 1.00 97.50 82 ALA A O 1
ATOM 615 N N . THR A 1 83 ? -13.302 3.310 1.109 1.00 97.38 83 THR A N 1
ATOM 616 C CA . THR A 1 83 ? -13.993 3.992 0.011 1.00 97.38 83 THR A CA 1
ATOM 617 C C . THR A 1 83 ? -13.557 3.397 -1.323 1.00 97.38 83 THR A C 1
ATOM 619 O O . THR A 1 83 ? -12.450 2.862 -1.433 1.00 97.38 83 THR A O 1
ATOM 622 N N . ASP A 1 84 ? -14.401 3.536 -2.346 1.00 96.38 84 ASP A N 1
ATOM 623 C CA . ASP A 1 84 ? -14.097 3.046 -3.695 1.00 96.38 84 ASP A CA 1
ATOM 624 C C . ASP A 1 84 ? -12.777 3.630 -4.224 1.00 96.38 84 ASP A C 1
ATOM 626 O O . ASP A 1 84 ? -11.952 2.892 -4.746 1.00 96.38 84 ASP A O 1
ATOM 630 N N . GLU A 1 85 ? -12.506 4.925 -4.002 1.00 97.31 85 GLU A N 1
ATOM 631 C CA . GLU A 1 85 ? -11.265 5.584 -4.446 1.00 97.31 85 GLU A CA 1
ATOM 632 C C . GLU A 1 85 ? -10.003 4.878 -3.922 1.00 97.31 85 GLU A C 1
ATOM 634 O O . GLU A 1 85 ? -9.100 4.557 -4.697 1.00 97.31 85 GLU A O 1
ATOM 639 N N . TYR A 1 86 ? -9.940 4.601 -2.616 1.00 98.56 86 TYR A N 1
ATOM 640 C CA . TYR A 1 86 ? -8.776 3.949 -2.017 1.00 98.56 86 TYR A CA 1
ATOM 641 C C . TYR A 1 86 ? -8.717 2.457 -2.355 1.00 98.56 86 TYR A C 1
ATOM 643 O O . TYR A 1 86 ? -7.645 1.949 -2.702 1.00 98.56 86 TYR A O 1
ATOM 651 N N . LEU A 1 87 ? -9.842 1.744 -2.250 1.00 98.19 87 LEU A N 1
ATOM 652 C CA . LEU A 1 87 ? -9.877 0.295 -2.448 1.00 98.19 87 LEU A CA 1
ATOM 653 C C . LEU A 1 87 ? -9.673 -0.091 -3.914 1.00 98.19 87 LEU A C 1
ATOM 655 O O . LEU A 1 87 ? -8.867 -0.984 -4.185 1.00 98.19 87 LEU A O 1
ATOM 659 N N . ASP A 1 88 ? -10.307 0.594 -4.869 1.00 97.38 88 ASP A N 1
ATOM 660 C CA . ASP A 1 88 ? -10.100 0.323 -6.297 1.00 97.38 88 ASP A CA 1
ATOM 661 C C . ASP A 1 88 ? -8.650 0.605 -6.702 1.00 97.38 88 ASP A C 1
ATOM 663 O O . ASP A 1 88 ? -8.033 -0.208 -7.403 1.00 97.38 88 ASP A O 1
ATOM 667 N N . TRP A 1 89 ? -8.065 1.696 -6.192 1.00 98.56 89 TRP A N 1
ATOM 668 C CA . TRP A 1 89 ? -6.654 2.003 -6.407 1.00 98.56 89 TRP A CA 1
ATOM 669 C C . TRP A 1 89 ? -5.739 0.914 -5.830 1.00 98.56 89 TRP A C 1
ATOM 671 O O . TRP A 1 89 ? -4.888 0.371 -6.541 1.00 98.56 89 TRP A O 1
ATOM 681 N N . ALA A 1 90 ? -5.943 0.517 -4.570 1.00 98.69 90 ALA A N 1
ATOM 682 C CA . ALA A 1 90 ? -5.148 -0.529 -3.929 1.00 98.69 90 ALA A CA 1
ATOM 683 C C . ALA A 1 90 ? -5.309 -1.894 -4.621 1.00 98.69 90 ALA A C 1
ATOM 685 O O . ALA A 1 90 ? -4.357 -2.682 -4.675 1.00 98.69 90 ALA A O 1
ATOM 686 N N . ASN A 1 91 ? -6.487 -2.185 -5.177 1.00 98.25 91 ASN A N 1
ATOM 687 C CA . ASN A 1 91 ? -6.750 -3.374 -5.984 1.00 98.25 91 ASN A CA 1
ATOM 688 C C . ASN A 1 91 ? -5.989 -3.336 -7.314 1.00 98.25 91 ASN A C 1
ATOM 690 O O . ASN A 1 91 ? -5.357 -4.332 -7.678 1.00 98.25 91 ASN A O 1
ATOM 694 N N . GLU A 1 92 ? -5.978 -2.199 -8.019 1.00 98.12 92 GLU A N 1
ATOM 695 C CA . GLU A 1 92 ? -5.174 -2.029 -9.236 1.00 98.12 92 GLU A CA 1
ATOM 696 C C . GLU A 1 92 ? -3.682 -2.218 -8.937 1.00 98.12 92 GLU A C 1
ATOM 698 O O . GLU A 1 92 ? -3.023 -3.029 -9.594 1.00 98.12 92 GLU A O 1
ATOM 703 N N . LYS A 1 93 ? -3.165 -1.552 -7.896 1.00 98.75 93 LYS A N 1
ATOM 704 C CA . LYS A 1 93 ? -1.756 -1.664 -7.494 1.00 98.75 93 LYS A CA 1
ATOM 705 C C . LYS A 1 93 ? -1.395 -3.095 -7.093 1.00 98.75 93 LYS A C 1
ATOM 707 O O . LYS A 1 93 ? -0.359 -3.611 -7.511 1.00 98.75 93 LYS A O 1
ATOM 712 N N . ARG A 1 94 ? -2.264 -3.780 -6.337 1.00 98.50 94 ARG A N 1
ATOM 713 C CA . ARG A 1 94 ? -2.058 -5.186 -5.956 1.00 98.50 94 ARG A CA 1
ATOM 714 C C . ARG A 1 94 ? -1.950 -6.082 -7.183 1.00 98.50 94 ARG A C 1
ATOM 716 O O . ARG A 1 94 ? -1.032 -6.896 -7.254 1.00 98.50 94 ARG A O 1
ATOM 723 N N . ARG A 1 95 ? -2.857 -5.938 -8.153 1.00 97.62 95 ARG A N 1
ATOM 724 C CA . ARG A 1 95 ? -2.814 -6.715 -9.402 1.00 97.62 95 ARG A CA 1
ATOM 725 C C . ARG A 1 95 ? -1.557 -6.408 -10.214 1.00 97.62 95 ARG A C 1
ATOM 727 O O . ARG A 1 95 ? -0.922 -7.345 -10.695 1.00 97.62 95 ARG A O 1
ATOM 734 N N . ALA A 1 96 ? -1.163 -5.138 -10.306 1.00 98.25 96 ALA A N 1
ATOM 735 C CA . ALA A 1 96 ? 0.064 -4.726 -10.982 1.00 98.25 96 ALA A CA 1
ATOM 736 C C .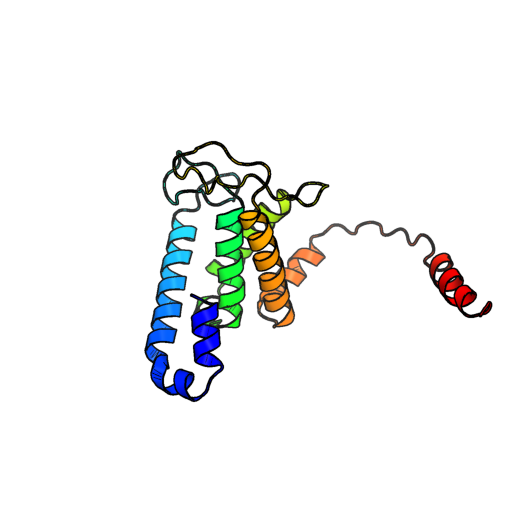 ALA A 1 96 ? 1.299 -5.396 -10.358 1.00 98.25 96 ALA A C 1
ATOM 738 O O . ALA A 1 96 ? 2.058 -6.047 -11.072 1.00 98.25 96 ALA A O 1
ATOM 739 N N . VAL A 1 97 ? 1.446 -5.344 -9.031 1.00 98.25 97 VAL A N 1
ATOM 740 C CA . VAL A 1 97 ? 2.552 -5.994 -8.304 1.00 98.25 97 VAL A CA 1
ATOM 741 C C . VAL A 1 97 ? 2.538 -7.512 -8.501 1.00 98.25 97 VAL A C 1
ATOM 743 O O . VAL A 1 97 ? 3.558 -8.094 -8.864 1.00 98.25 97 VAL A O 1
ATOM 746 N N . LEU A 1 98 ? 1.385 -8.166 -8.313 1.00 97.31 98 LEU A N 1
ATOM 747 C CA . LEU A 1 98 ? 1.270 -9.623 -8.451 1.00 97.31 98 LEU A CA 1
ATOM 748 C C . LEU A 1 98 ? 1.562 -10.106 -9.875 1.00 97.31 98 LEU A C 1
ATOM 750 O O . LEU A 1 98 ? 2.100 -11.197 -10.041 1.00 97.31 98 LEU A O 1
ATOM 754 N N . SER A 1 99 ? 1.265 -9.293 -10.894 1.00 97.19 99 SER A N 1
ATOM 755 C CA . SER A 1 99 ? 1.597 -9.615 -12.287 1.00 97.19 99 SER A CA 1
ATOM 756 C C . SER A 1 99 ? 3.102 -9.699 -12.553 1.00 97.19 99 SER A C 1
ATOM 758 O O . SER A 1 99 ? 3.500 -10.194 -13.606 1.00 97.19 99 SER A O 1
ATOM 760 N N . ARG A 1 100 ? 3.940 -9.208 -11.627 1.00 96.69 100 ARG A N 1
ATOM 761 C CA . ARG A 1 100 ? 5.400 -9.194 -11.766 1.00 96.69 100 ARG A CA 1
ATOM 762 C C . ARG A 1 100 ? 6.145 -10.132 -10.828 1.00 96.69 100 ARG A C 1
ATOM 764 O O . ARG A 1 100 ? 7.367 -10.047 -10.720 1.00 96.69 100 ARG A O 1
ATOM 771 N N . VAL A 1 101 ? 5.419 -11.010 -10.149 1.00 97.00 101 VAL A N 1
ATOM 772 C CA . VAL A 1 101 ? 6.021 -12.144 -9.455 1.00 97.00 101 VAL A CA 1
ATOM 773 C C . VAL A 1 101 ? 6.384 -13.185 -10.510 1.00 97.00 101 VAL A C 1
ATOM 775 O O . VAL A 1 101 ? 5.513 -13.644 -11.249 1.00 97.00 101 VAL A O 1
ATOM 778 N N . ASP A 1 102 ? 7.667 -13.523 -10.611 1.00 95.06 102 ASP A N 1
ATOM 779 C CA . ASP A 1 102 ? 8.134 -14.547 -11.543 1.00 95.06 102 ASP A CA 1
ATOM 780 C C . ASP A 1 102 ? 7.874 -15.978 -11.033 1.00 95.06 102 ASP A C 1
ATOM 782 O O . ASP A 1 102 ? 7.348 -16.201 -9.941 1.00 95.06 102 ASP A O 1
ATOM 786 N N . GLU A 1 103 ? 8.240 -16.973 -11.839 1.00 96.19 103 GLU A N 1
ATOM 787 C CA . GLU A 1 103 ? 8.066 -18.397 -11.517 1.00 96.19 103 GLU A CA 1
ATOM 788 C C . GLU A 1 103 ? 8.835 -18.862 -10.270 1.00 96.19 103 GLU A C 1
ATOM 790 O O . GLU A 1 103 ? 8.456 -19.854 -9.648 1.00 96.19 103 GLU A O 1
ATOM 795 N N . ASN A 1 104 ? 9.880 -18.129 -9.877 1.00 94.88 104 ASN A N 1
ATOM 796 C CA . ASN A 1 104 ? 10.672 -18.398 -8.680 1.00 94.88 104 ASN A CA 1
ATOM 797 C C . ASN A 1 104 ? 10.128 -17.652 -7.451 1.00 94.88 104 ASN A C 1
ATOM 799 O O . ASN A 1 104 ? 10.673 -17.783 -6.355 1.00 94.88 104 ASN A O 1
ATOM 803 N N . GLY A 1 105 ? 9.050 -16.881 -7.617 1.00 93.81 105 GLY A N 1
ATOM 804 C CA . GLY A 1 105 ? 8.429 -16.103 -6.554 1.00 93.81 105 GLY A CA 1
ATOM 805 C C . GLY A 1 105 ? 9.082 -14.744 -6.310 1.00 93.81 105 GLY A C 1
ATOM 806 O O . GLY A 1 105 ? 8.760 -14.109 -5.307 1.00 93.81 105 GLY A O 1
ATOM 807 N N . PHE A 1 106 ? 9.968 -14.272 -7.192 1.00 95.62 106 PHE A N 1
ATOM 808 C CA . PHE A 1 106 ? 10.576 -12.951 -7.051 1.00 95.62 106 PHE A CA 1
ATOM 809 C C . PHE A 1 106 ? 9.721 -11.878 -7.720 1.00 95.62 106 PHE A C 1
ATOM 811 O O . PHE A 1 106 ? 9.473 -11.920 -8.924 1.00 95.62 106 PHE A O 1
ATOM 818 N N . VAL A 1 107 ? 9.303 -10.881 -6.937 1.00 96.31 107 VAL A N 1
ATOM 819 C CA . VAL A 1 107 ? 8.711 -9.640 -7.462 1.00 96.31 107 VAL A CA 1
ATOM 820 C C . VAL A 1 107 ? 9.765 -8.640 -7.959 1.00 96.31 107 VAL A C 1
ATOM 822 O O . VAL A 1 107 ? 10.764 -8.406 -7.275 1.00 96.31 107 VAL A O 1
ATOM 825 N N . LYS A 1 108 ? 9.529 -8.053 -9.140 1.00 94.88 108 LYS A N 1
ATOM 826 C CA . LYS A 1 108 ? 10.421 -7.101 -9.835 1.00 94.88 108 LYS A CA 1
ATOM 827 C C . LYS A 1 108 ? 9.631 -6.182 -10.785 1.00 94.88 108 LYS A C 1
ATOM 829 O O . LYS A 1 108 ? 8.520 -6.532 -11.150 1.00 94.88 108 LYS A O 1
ATOM 834 N N . PRO A 1 109 ? 10.148 -5.035 -11.252 1.00 94.69 109 PRO A N 1
ATOM 835 C CA . PRO A 1 109 ? 11.406 -4.401 -10.865 1.00 94.69 109 PRO A CA 1
ATOM 836 C C . PRO A 1 109 ? 11.318 -3.778 -9.468 1.00 94.69 109 PRO A C 1
ATOM 838 O O . PRO A 1 109 ? 10.293 -3.204 -9.110 1.00 94.69 109 PRO A O 1
ATOM 841 N N . ALA A 1 110 ? 12.404 -3.833 -8.698 1.00 92.88 110 ALA A N 1
ATOM 842 C CA . ALA A 1 110 ? 12.509 -3.129 -7.420 1.00 92.88 110 ALA A CA 1
ATOM 843 C C . ALA A 1 110 ? 13.535 -1.991 -7.504 1.00 92.88 110 ALA A C 1
ATOM 845 O O . ALA A 1 110 ? 14.549 -2.114 -8.192 1.00 92.88 110 ALA A O 1
ATOM 846 N N . ALA A 1 111 ? 13.295 -0.892 -6.785 1.00 90.69 111 ALA A N 1
ATOM 847 C CA . ALA A 1 111 ? 14.280 0.179 -6.647 1.00 90.69 111 ALA A CA 1
ATOM 848 C C . ALA A 1 111 ? 15.550 -0.309 -5.925 1.00 90.69 111 ALA A C 1
ATOM 850 O O . ALA A 1 111 ? 15.488 -1.206 -5.080 1.00 90.69 111 ALA A O 1
ATOM 851 N N . ASN A 1 112 ? 16.702 0.291 -6.243 1.00 88.69 112 ASN A N 1
ATOM 852 C CA . ASN A 1 112 ? 17.967 0.006 -5.567 1.00 88.69 112 ASN A CA 1
ATOM 853 C C . ASN A 1 112 ? 18.085 0.831 -4.267 1.00 88.69 112 ASN A C 1
ATOM 855 O O . ASN A 1 112 ? 18.331 2.037 -4.345 1.00 88.69 112 ASN A O 1
ATOM 859 N N . PRO A 1 113 ? 17.981 0.221 -3.071 1.00 85.25 113 PRO A N 1
ATOM 860 C CA . PRO A 1 113 ? 18.000 0.976 -1.819 1.00 85.25 113 PRO A CA 1
ATOM 861 C C . PRO A 1 113 ? 19.395 1.505 -1.448 1.00 85.25 113 PRO A C 1
ATOM 863 O O . PRO A 1 113 ? 19.511 2.409 -0.625 1.00 85.25 113 PRO A O 1
ATOM 866 N N . TYR A 1 114 ? 20.468 0.963 -2.036 1.00 85.75 114 TYR A N 1
ATOM 867 C CA . TYR A 1 114 ? 21.842 1.375 -1.726 1.00 85.75 114 TYR A CA 1
ATOM 868 C C . TYR A 1 114 ? 22.276 2.626 -2.488 1.00 85.75 114 TYR A C 1
ATOM 870 O O . TYR A 1 114 ? 23.206 3.315 -2.070 1.00 85.75 114 TYR A O 1
ATOM 878 N N . VAL A 1 115 ? 21.621 2.911 -3.615 1.00 87.19 115 VAL A N 1
ATOM 879 C CA . VAL A 1 115 ? 21.958 4.030 -4.495 1.00 87.19 115 VAL A CA 1
ATOM 880 C C . VAL A 1 115 ? 20.666 4.740 -4.867 1.00 87.19 115 VAL A C 1
ATOM 882 O O . VAL A 1 115 ? 20.047 4.438 -5.880 1.00 87.19 115 VAL A O 1
ATOM 885 N N . SER A 1 116 ? 20.269 5.713 -4.049 1.00 81.50 116 SER A N 1
ATOM 886 C CA . SER A 1 116 ? 18.993 6.427 -4.200 1.00 81.50 116 SER A CA 1
ATOM 887 C C . SER A 1 116 ? 18.822 7.125 -5.553 1.00 81.50 116 SER A C 1
ATOM 889 O O . SER A 1 116 ? 17.702 7.265 -6.025 1.00 81.50 116 SER A O 1
ATOM 891 N N . ALA A 1 117 ? 19.919 7.527 -6.204 1.00 86.38 117 ALA A N 1
ATOM 892 C CA . ALA A 1 117 ? 19.908 8.142 -7.533 1.00 86.38 117 ALA A CA 1
ATOM 893 C C . ALA A 1 117 ? 19.933 7.128 -8.699 1.00 86.38 117 ALA A C 1
ATOM 895 O O . ALA A 1 117 ? 19.882 7.537 -9.860 1.00 86.38 117 ALA A O 1
ATOM 896 N N . SER A 1 118 ? 20.040 5.825 -8.416 1.00 86.94 118 SER A N 1
ATOM 897 C CA . SER A 1 118 ? 20.093 4.779 -9.441 1.00 86.94 118 SER A CA 1
ATOM 898 C C . SER A 1 118 ? 18.761 4.675 -10.166 1.00 86.94 118 SER A C 1
ATOM 900 O O . SER A 1 118 ? 17.732 4.420 -9.547 1.00 86.94 118 SER A O 1
ATOM 902 N N . ARG A 1 119 ? 18.797 4.807 -11.493 1.00 87.31 119 ARG A N 1
ATOM 903 C CA . ARG A 1 119 ? 17.643 4.533 -12.361 1.00 87.31 119 ARG A CA 1
ATOM 904 C C . ARG A 1 119 ? 17.509 3.053 -12.708 1.00 87.31 119 ARG A C 1
ATOM 906 O O . ARG A 1 119 ? 16.451 2.631 -13.166 1.00 87.31 119 ARG A O 1
ATOM 913 N N . ASP A 1 120 ? 18.556 2.278 -12.448 1.00 86.12 120 ASP A N 1
ATOM 914 C CA . ASP A 1 120 ? 18.560 0.844 -12.682 1.00 86.12 120 ASP A CA 1
ATOM 915 C C . ASP A 1 120 ? 17.801 0.129 -11.565 1.00 86.12 120 ASP A C 1
ATOM 917 O O . ASP A 1 120 ? 18.083 0.314 -10.373 1.00 86.12 120 ASP A O 1
ATOM 921 N N . ALA A 1 121 ? 16.838 -0.695 -11.971 1.00 84.75 121 ALA A N 1
ATOM 922 C CA . ALA A 1 121 ? 16.139 -1.600 -11.076 1.00 84.75 121 ALA A CA 1
ATOM 923 C C . ALA A 1 121 ? 17.048 -2.761 -10.654 1.00 84.75 121 ALA A C 1
ATOM 925 O O . ALA A 1 121 ? 17.926 -3.193 -11.401 1.00 84.75 121 ALA A O 1
ATOM 926 N N . VAL A 1 122 ? 16.797 -3.304 -9.464 1.00 88.06 122 VAL A N 1
ATOM 927 C CA . VAL A 1 122 ? 17.424 -4.544 -8.999 1.00 88.06 122 VAL A CA 1
ATOM 928 C C . VAL A 1 122 ? 16.488 -5.729 -9.219 1.00 88.06 122 VAL A C 1
ATOM 930 O O . VAL A 1 122 ? 15.272 -5.625 -9.046 1.00 88.06 122 VAL A O 1
ATOM 933 N N . GLU A 1 123 ? 17.075 -6.875 -9.566 1.00 80.94 123 GLU A N 1
ATOM 934 C CA . GLU A 1 123 ? 16.337 -8.126 -9.795 1.00 80.94 123 GLU A CA 1
ATOM 935 C C . GLU A 1 123 ? 15.764 -8.723 -8.505 1.00 80.94 123 GLU A C 1
ATOM 937 O O . GLU A 1 123 ? 14.696 -9.330 -8.518 1.00 80.94 123 GLU A O 1
ATOM 942 N N . VAL A 1 124 ? 16.467 -8.555 -7.381 1.00 87.06 124 VAL A N 1
ATOM 943 C CA . VAL A 1 124 ? 16.050 -9.073 -6.075 1.00 87.06 124 VAL A CA 1
ATOM 944 C C . VAL A 1 124 ? 16.223 -7.985 -5.026 1.00 87.06 124 VAL A C 1
ATOM 946 O O . VAL A 1 124 ? 17.324 -7.488 -4.803 1.00 87.06 124 VAL A O 1
ATOM 949 N N . SER A 1 125 ? 15.130 -7.655 -4.343 1.00 91.69 125 SER A N 1
ATOM 950 C CA . SER A 1 125 ? 15.124 -6.747 -3.198 1.00 91.69 125 SER A CA 1
ATOM 951 C C . SER A 1 125 ? 14.490 -7.444 -1.994 1.00 91.69 125 SER A C 1
ATOM 953 O O . SER A 1 125 ? 13.295 -7.746 -2.043 1.00 91.69 125 SER A O 1
ATOM 955 N N . PRO A 1 126 ? 15.240 -7.701 -0.902 1.00 93.38 126 PRO A N 1
ATOM 956 C CA . PRO A 1 126 ? 14.663 -8.217 0.340 1.00 93.38 126 PRO A CA 1
ATOM 957 C C . PRO A 1 126 ? 13.529 -7.331 0.871 1.00 93.38 126 PRO A C 1
ATOM 959 O O . PRO A 1 126 ? 12.528 -7.836 1.376 1.00 93.38 126 PRO A O 1
ATOM 962 N N . GLU A 1 127 ? 13.658 -6.013 0.701 1.00 92.69 127 GLU A N 1
ATOM 963 C CA . GLU A 1 127 ? 12.625 -5.040 1.047 1.00 92.69 127 GLU A CA 1
ATOM 964 C C . GLU A 1 127 ? 11.368 -5.239 0.190 1.00 92.69 127 GLU A C 1
ATOM 966 O O . GLU A 1 127 ? 10.282 -5.432 0.741 1.00 92.69 127 GLU A O 1
ATOM 971 N N . GLY A 1 128 ? 11.519 -5.328 -1.136 1.00 93.88 128 GLY A N 1
ATOM 972 C CA . GLY A 1 128 ? 10.411 -5.592 -2.059 1.00 93.88 128 GLY A CA 1
ATOM 973 C C . GLY A 1 128 ? 9.685 -6.910 -1.773 1.00 93.88 128 GLY A C 1
ATOM 974 O O . GLY A 1 128 ? 8.455 -6.935 -1.721 1.00 93.88 128 GLY A O 1
ATOM 975 N N . GLN A 1 129 ? 10.423 -7.990 -1.483 1.00 96.31 129 GLN A N 1
ATOM 976 C CA . GLN A 1 129 ? 9.814 -9.271 -1.093 1.00 96.31 129 GLN A CA 1
ATOM 977 C C . GLN A 1 129 ? 9.067 -9.168 0.242 1.00 96.31 129 GLN A C 1
ATOM 979 O O . GLN A 1 129 ? 7.978 -9.721 0.398 1.00 96.31 129 GLN A O 1
ATOM 984 N N . SER A 1 130 ? 9.618 -8.434 1.213 1.00 97.00 130 SER A N 1
ATOM 985 C CA . SER A 1 130 ? 8.938 -8.227 2.491 1.00 97.00 130 SER A CA 1
ATOM 986 C C . SER A 1 130 ? 7.620 -7.468 2.303 1.00 97.00 130 SER A C 1
ATOM 988 O O . SER A 1 130 ? 6.597 -7.857 2.868 1.00 97.00 130 SER A O 1
ATOM 990 N N . PHE A 1 131 ? 7.603 -6.444 1.448 1.00 97.69 131 PHE A N 1
ATOM 991 C CA . PHE A 1 131 ? 6.412 -5.644 1.178 1.00 97.69 131 PHE A CA 1
ATOM 992 C C . PHE A 1 131 ? 5.369 -6.401 0.360 1.00 97.69 131 PHE A C 1
ATOM 994 O O . PHE A 1 131 ? 4.179 -6.234 0.624 1.00 97.69 131 PHE A O 1
ATOM 1001 N N . LEU A 1 132 ? 5.780 -7.312 -0.527 1.00 98.00 132 LEU A N 1
ATOM 1002 C CA . LEU A 1 132 ? 4.870 -8.262 -1.172 1.00 98.00 132 LEU A CA 1
ATOM 1003 C C . LEU A 1 132 ? 4.102 -9.103 -0.137 1.00 98.00 132 LEU A C 1
ATOM 1005 O O . LEU A 1 132 ? 2.884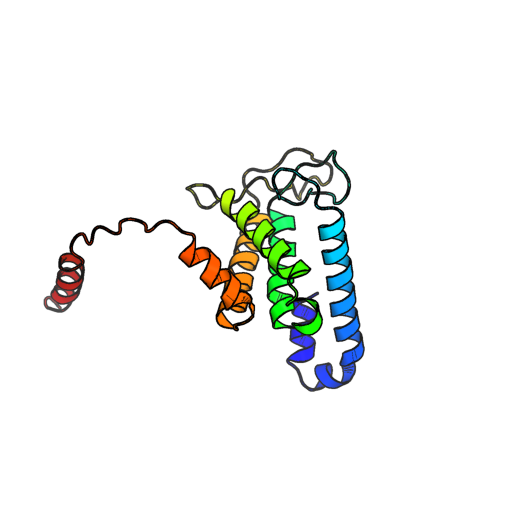 -9.266 -0.244 1.00 98.00 132 LEU A O 1
ATOM 1009 N N . LEU A 1 133 ? 4.785 -9.599 0.899 1.00 98.25 133 LEU A N 1
ATOM 1010 C CA . LEU A 1 133 ? 4.135 -10.346 1.981 1.00 98.25 133 LEU A CA 1
ATOM 1011 C C . LEU A 1 133 ? 3.208 -9.451 2.816 1.00 98.25 133 LEU A C 1
ATOM 1013 O O . LEU A 1 133 ? 2.106 -9.873 3.180 1.00 98.25 133 LEU A O 1
ATOM 1017 N N . LEU A 1 134 ? 3.606 -8.204 3.102 1.00 98.44 134 LEU A N 1
ATOM 1018 C CA . LEU A 1 134 ? 2.727 -7.246 3.787 1.00 98.44 134 LEU A CA 1
ATOM 1019 C C . LEU A 1 134 ? 1.467 -6.953 2.961 1.00 98.44 134 LEU A C 1
ATOM 1021 O O . LEU A 1 134 ? 0.383 -6.894 3.534 1.00 98.44 134 LEU A O 1
ATOM 1025 N N . LEU A 1 135 ? 1.598 -6.818 1.641 1.00 98.69 135 LEU A N 1
ATOM 1026 C CA . LEU A 1 135 ? 0.487 -6.614 0.715 1.00 98.69 135 LEU A CA 1
ATOM 1027 C C . LEU A 1 135 ? -0.478 -7.800 0.723 1.00 98.69 135 LEU A C 1
ATOM 1029 O O . LEU A 1 135 ? -1.676 -7.612 0.931 1.00 98.69 135 LEU A O 1
ATOM 1033 N N . GLY A 1 136 ? 0.038 -9.018 0.542 1.00 98.00 136 GLY A N 1
ATOM 1034 C CA . GLY A 1 136 ? -0.790 -10.223 0.530 1.00 98.00 136 GLY A CA 1
ATOM 1035 C C . GLY A 1 136 ? -1.520 -10.453 1.856 1.00 98.00 136 GLY A C 1
ATOM 1036 O O . GLY A 1 136 ? -2.705 -10.783 1.861 1.00 98.00 136 GLY A O 1
ATOM 1037 N N . THR A 1 137 ? -0.839 -10.230 2.984 1.00 98.19 137 THR A N 1
ATOM 1038 C CA . THR A 1 137 ? -1.449 -10.375 4.318 1.00 98.19 137 THR A CA 1
ATOM 1039 C C . THR A 1 137 ? -2.487 -9.294 4.601 1.00 98.19 137 THR A C 1
ATOM 1041 O O . THR A 1 137 ? -3.573 -9.624 5.060 1.00 98.19 137 THR A O 1
ATOM 1044 N N . ALA A 1 138 ? -2.207 -8.032 4.265 1.00 98.38 138 ALA A N 1
ATOM 1045 C CA . ALA A 1 138 ? -3.159 -6.940 4.442 1.00 98.38 138 ALA A CA 1
ATOM 1046 C C . ALA A 1 138 ? -4.429 -7.134 3.601 1.00 98.38 138 ALA A C 1
ATOM 1048 O O . ALA A 1 138 ? -5.531 -6.934 4.104 1.00 98.38 138 ALA A O 1
ATOM 1049 N N . TRP A 1 139 ? -4.279 -7.573 2.347 1.00 98.38 139 TRP A N 1
ATOM 1050 C CA . TRP A 1 139 ? -5.414 -7.908 1.490 1.00 98.38 139 TRP A CA 1
ATOM 1051 C C . TRP A 1 139 ? -6.254 -9.042 2.079 1.00 98.38 139 TRP A C 1
ATOM 1053 O O . TRP A 1 139 ? -7.466 -8.901 2.226 1.00 98.38 139 TRP A O 1
ATOM 1063 N N . ARG A 1 140 ? -5.605 -10.149 2.467 1.00 97.88 140 ARG A N 1
ATOM 1064 C CA . ARG A 1 140 ? -6.278 -11.283 3.111 1.00 97.88 140 ARG A CA 1
ATOM 1065 C C . ARG A 1 140 ? -7.068 -10.826 4.335 1.00 97.88 140 ARG A C 1
ATOM 1067 O O . ARG A 1 140 ? -8.227 -11.198 4.469 1.00 97.88 140 ARG A O 1
ATOM 1074 N N . ASP A 1 141 ? -6.457 -10.029 5.204 1.00 97.62 141 ASP A N 1
ATOM 1075 C CA . ASP A 1 141 ? -7.096 -9.570 6.436 1.00 97.62 141 ASP A CA 1
ATOM 1076 C C . ASP A 1 141 ? -8.282 -8.635 6.132 1.00 97.62 141 ASP A C 1
ATOM 1078 O O . ASP A 1 141 ? -9.329 -8.774 6.759 1.00 97.62 141 ASP A O 1
ATOM 1082 N N . CYS A 1 142 ? -8.182 -7.775 5.109 1.00 97.94 142 CYS A N 1
ATOM 1083 C CA . CYS A 1 142 ? -9.302 -6.947 4.647 1.00 97.94 142 CYS A CA 1
ATOM 1084 C C . CYS A 1 142 ? -10.479 -7.783 4.110 1.00 97.94 142 CYS A C 1
ATOM 1086 O O . CYS A 1 142 ? -11.642 -7.471 4.370 1.00 97.94 142 CYS A O 1
ATOM 1088 N N . VAL A 1 143 ? -10.198 -8.866 3.374 1.00 97.81 143 VAL A N 1
ATOM 1089 C CA . VAL A 1 143 ? -11.232 -9.787 2.868 1.00 97.81 143 VAL A CA 1
ATOM 1090 C C . VAL A 1 143 ? -11.865 -10.569 4.016 1.00 97.81 143 VAL A C 1
ATOM 1092 O O . VAL A 1 143 ? -13.088 -10.606 4.133 1.00 97.81 143 VAL A O 1
ATOM 1095 N N . CYS A 1 144 ? -11.052 -11.167 4.890 1.00 96.62 144 CYS A N 1
ATOM 1096 C CA . CYS A 1 144 ? -11.534 -11.932 6.041 1.00 96.62 144 CYS A CA 1
ATOM 1097 C C . CYS A 1 144 ? -12.287 -11.059 7.056 1.00 96.62 144 CYS A C 1
ATOM 1099 O O . CYS A 1 144 ? -13.186 -11.559 7.727 1.00 96.62 144 CYS A O 1
ATOM 1101 N N . GLY A 1 145 ? -11.950 -9.771 7.151 1.00 95.38 145 GLY A N 1
ATOM 1102 C CA . GLY A 1 145 ? -12.677 -8.774 7.938 1.00 95.38 145 GLY A CA 1
ATOM 1103 C C . GLY A 1 145 ? -13.981 -8.287 7.296 1.00 95.38 145 GLY A C 1
ATOM 1104 O O . GLY A 1 145 ? -14.717 -7.536 7.925 1.00 95.38 145 GLY A O 1
ATOM 1105 N N . GLY A 1 146 ? -14.285 -8.701 6.062 1.00 96.25 146 GLY A N 1
ATOM 1106 C CA . GLY A 1 146 ? -15.508 -8.350 5.336 1.00 96.25 146 GLY A CA 1
ATOM 1107 C C . GLY A 1 146 ? -15.417 -7.066 4.509 1.00 96.25 146 GLY A C 1
ATOM 1108 O O . GLY A 1 146 ? -16.127 -6.953 3.512 1.00 96.25 146 GLY A O 1
ATOM 1109 N N . THR A 1 147 ? -14.510 -6.144 4.847 1.00 96.38 147 THR A N 1
ATOM 1110 C CA . THR A 1 147 ? -14.333 -4.854 4.157 1.00 96.38 147 THR A CA 1
ATOM 1111 C C . THR A 1 147 ? -14.066 -5.021 2.659 1.00 96.38 147 THR A C 1
ATOM 1113 O O . THR A 1 147 ? -14.653 -4.315 1.849 1.00 96.38 147 THR A O 1
ATOM 1116 N N . CYS A 1 148 ? -13.230 -5.991 2.277 1.00 96.50 148 CYS A N 1
ATOM 1117 C CA . CYS A 1 148 ? -12.856 -6.237 0.880 1.00 96.50 148 CYS A CA 1
ATOM 1118 C C . CYS A 1 148 ? -13.576 -7.447 0.239 1.00 96.50 148 CYS A C 1
ATOM 1120 O O . CYS A 1 148 ? -13.147 -7.965 -0.796 1.00 96.50 148 CYS A O 1
ATOM 1122 N N . LEU A 1 149 ? -14.650 -7.962 0.851 1.00 94.69 149 LEU A N 1
ATOM 1123 C CA . LEU A 1 149 ? -15.285 -9.209 0.399 1.00 94.69 149 LEU A CA 1
ATOM 1124 C C . LEU A 1 149 ? -15.963 -9.080 -0.976 1.00 94.69 149 LEU A C 1
ATOM 1126 O O . LEU A 1 149 ? -15.924 -10.021 -1.773 1.00 94.69 149 LEU A O 1
ATOM 1130 N N . ALA A 1 150 ? -16.569 -7.927 -1.265 1.00 91.44 150 ALA A N 1
ATOM 1131 C CA . ALA A 1 150 ? -17.220 -7.678 -2.550 1.00 91.44 150 ALA A CA 1
ATOM 1132 C C . ALA A 1 150 ? -16.209 -7.728 -3.708 1.00 91.44 150 ALA A C 1
ATOM 1134 O O . ALA A 1 150 ? -16.440 -8.404 -4.708 1.00 91.44 150 ALA A O 1
ATOM 1135 N N . ASP A 1 151 ? -15.051 -7.089 -3.539 1.00 90.62 151 ASP A N 1
ATOM 1136 C CA . ASP A 1 151 ? -13.949 -7.116 -4.504 1.00 90.62 151 ASP A CA 1
ATOM 1137 C C . ASP A 1 151 ? -13.424 -8.525 -4.746 1.00 90.62 151 ASP A C 1
ATOM 1139 O O . ASP A 1 151 ? -13.292 -8.951 -5.893 1.00 90.62 151 ASP A O 1
ATOM 1143 N N . TYR A 1 152 ? -13.179 -9.273 -3.667 1.00 92.19 152 TYR A N 1
ATOM 1144 C CA . TYR A 1 152 ? -12.767 -10.668 -3.767 1.00 92.19 152 TYR A CA 1
ATOM 1145 C C . TYR A 1 152 ? -13.781 -11.503 -4.561 1.00 92.19 152 TYR A C 1
ATOM 1147 O O . TYR A 1 152 ? -13.389 -12.270 -5.439 1.00 92.19 152 TYR A O 1
ATOM 1155 N N . SER A 1 153 ? -15.075 -11.314 -4.292 1.00 92.44 153 SER A N 1
ATOM 1156 C CA . SER A 1 153 ? -16.160 -12.027 -4.977 1.00 92.44 153 SER A CA 1
ATOM 1157 C C . SER A 1 153 ? -16.190 -11.706 -6.478 1.00 92.44 153 SER A C 1
ATOM 1159 O O . SER A 1 153 ? -16.258 -12.613 -7.306 1.00 92.44 153 SER A O 1
ATOM 1161 N N . ARG A 1 154 ? -16.013 -10.431 -6.852 1.00 90.00 154 ARG A N 1
ATOM 1162 C CA . ARG A 1 154 ? -15.897 -10.020 -8.263 1.00 90.00 154 ARG A CA 1
ATOM 1163 C C . ARG A 1 154 ? -14.694 -10.673 -8.956 1.00 90.00 154 ARG A C 1
ATOM 1165 O O . ARG A 1 154 ? -14.814 -11.133 -10.090 1.00 90.00 154 ARG A O 1
ATOM 1172 N N . GLU A 1 155 ? -13.540 -10.745 -8.287 1.00 87.56 155 GLU A N 1
ATOM 1173 C CA . GLU A 1 155 ? -12.324 -11.341 -8.862 1.00 87.56 155 GLU A CA 1
ATOM 1174 C C . GLU A 1 155 ? -12.446 -12.855 -9.099 1.00 87.56 155 GLU A C 1
ATOM 1176 O O . GLU A 1 155 ? -11.922 -13.362 -10.096 1.00 87.56 155 GLU A O 1
ATOM 1181 N N . ILE A 1 156 ? -13.128 -13.591 -8.214 1.00 88.12 156 ILE A N 1
ATOM 1182 C CA . ILE A 1 156 ? -13.340 -15.036 -8.401 1.00 88.12 156 ILE A CA 1
ATOM 1183 C C . ILE A 1 156 ? -14.368 -15.337 -9.497 1.00 88.12 156 ILE A C 1
ATOM 1185 O O . ILE A 1 156 ? -14.184 -16.309 -10.227 1.00 88.12 156 ILE A O 1
ATOM 1189 N N . GLU A 1 157 ? -15.401 -14.506 -9.649 1.00 86.69 157 GLU A N 1
ATOM 1190 C CA . GLU A 1 157 ? -16.435 -14.662 -10.683 1.00 86.69 157 GLU A CA 1
ATOM 1191 C C . GLU A 1 157 ? -15.896 -14.382 -12.091 1.00 86.69 157 GLU A C 1
ATOM 1193 O O . GLU A 1 157 ? -16.273 -15.051 -13.052 1.00 86.69 157 GLU A O 1
ATOM 1198 N N . GLN A 1 158 ? -14.984 -13.416 -12.222 1.00 77.62 158 GLN A N 1
ATOM 1199 C CA . GLN A 1 158 ? -14.384 -13.043 -13.507 1.00 77.62 158 GLN A CA 1
ATOM 1200 C C . GLN A 1 158 ? -13.296 -14.010 -13.982 1.00 77.62 158 GLN A C 1
ATOM 1202 O O . GLN A 1 158 ? -12.900 -13.974 -15.150 1.00 77.62 158 GLN A O 1
ATOM 1207 N N . LYS A 1 159 ? -12.778 -14.871 -13.102 1.00 66.12 159 LYS A N 1
ATOM 1208 C CA . LYS A 1 159 ? -11.754 -15.838 -13.487 1.00 66.12 159 LYS A CA 1
ATOM 1209 C C . LYS A 1 159 ? -12.420 -16.934 -14.328 1.00 66.12 159 LYS A C 1
ATOM 1211 O O . LYS A 1 159 ? -13.273 -17.642 -13.795 1.00 66.12 159 LYS A O 1
ATOM 1216 N N . PRO A 1 160 ? -12.043 -17.123 -15.611 1.00 54.78 160 PRO A N 1
ATOM 1217 C CA . PRO A 1 160 ? -12.589 -18.218 -16.401 1.00 54.78 160 PRO A CA 1
ATOM 1218 C C . PRO A 1 160 ? -12.337 -19.514 -15.642 1.00 54.78 160 PRO A C 1
ATOM 1220 O O . PRO A 1 160 ? -11.240 -19.704 -15.100 1.00 54.78 160 PRO A O 1
ATOM 1223 N N . SER A 1 161 ? -13.369 -20.359 -15.558 1.00 55.53 161 SER A N 1
ATOM 1224 C CA . SER A 1 161 ? -13.311 -21.653 -14.893 1.00 55.53 161 SER A CA 1
ATOM 1225 C C . SER A 1 161 ? -12.048 -22.355 -15.369 1.00 55.53 161 SER A C 1
ATOM 1227 O O . SER A 1 161 ? -11.964 -22.784 -16.519 1.00 55.53 161 SER A O 1
ATOM 1229 N N . ARG A 1 162 ? -11.019 -22.421 -14.515 1.00 52.34 162 ARG A N 1
ATOM 1230 C CA . ARG A 1 162 ? -9.942 -23.372 -14.751 1.00 52.34 162 ARG A CA 1
ATOM 1231 C C . ARG A 1 162 ? -10.663 -24.701 -14.795 1.00 52.34 162 ARG A C 1
ATOM 1233 O O . ARG A 1 162 ? -11.305 -25.048 -13.805 1.00 52.34 162 ARG A O 1
ATOM 1240 N N . ASP A 1 163 ? -10.623 -25.356 -15.949 1.00 41.75 163 ASP A N 1
ATOM 1241 C CA . ASP A 1 163 ? -11.104 -26.713 -16.124 1.00 41.75 163 ASP A CA 1
ATOM 1242 C C . ASP A 1 163 ? -10.268 -27.584 -15.184 1.00 41.75 163 ASP A C 1
ATOM 1244 O O . ASP A 1 163 ? -9.206 -28.107 -15.515 1.00 41.75 163 ASP A O 1
ATOM 1248 N N . LEU A 1 164 ? -10.696 -27.625 -13.925 1.00 47.25 164 LEU A N 1
ATOM 1249 C CA . LEU A 1 164 ? -10.360 -28.660 -12.983 1.00 47.25 164 LEU A CA 1
ATOM 1250 C C . LEU A 1 164 ? -11.107 -29.872 -13.516 1.00 47.25 164 LEU A C 1
ATOM 1252 O O . LEU A 1 164 ? -12.124 -30.280 -12.958 1.00 47.25 164 LEU A O 1
ATOM 1256 N N . THR A 1 165 ? -10.604 -30.446 -14.612 1.00 36.59 165 THR A N 1
ATOM 1257 C CA . THR A 1 165 ? -10.869 -31.841 -14.909 1.00 36.59 165 THR A CA 1
ATOM 1258 C C . THR A 1 165 ? -10.536 -32.564 -13.622 1.00 36.59 165 THR A C 1
ATOM 1260 O O . THR A 1 165 ? -9.382 -32.573 -13.182 1.00 36.59 165 THR A O 1
ATOM 1263 N N . VAL A 1 166 ? -11.581 -33.066 -12.970 1.00 43.62 166 VAL A N 1
ATOM 1264 C CA . VAL A 1 166 ? -11.525 -33.873 -11.762 1.00 43.62 166 VAL A CA 1
ATOM 1265 C C . VAL A 1 166 ? -10.814 -35.167 -12.148 1.00 43.62 166 VAL A C 1
ATOM 1267 O O . VAL A 1 166 ? -11.419 -36.210 -12.371 1.00 43.62 166 VAL A O 1
ATOM 1270 N N . GLY A 1 167 ? -9.493 -35.087 -12.273 1.00 38.72 167 GLY A N 1
ATOM 1271 C CA . GLY A 1 167 ? -8.591 -36.217 -12.298 1.00 38.72 167 GLY A CA 1
ATOM 1272 C C . GLY A 1 167 ? -8.539 -36.766 -10.885 1.00 38.72 167 GLY A C 1
ATOM 1273 O O . GLY A 1 167 ? -7.635 -36.450 -10.124 1.00 38.72 167 GLY A O 1
ATOM 1274 N N . THR A 1 168 ? -9.575 -37.523 -10.521 1.00 44.97 168 THR A N 1
ATOM 1275 C CA . THR A 1 168 ? -9.560 -38.546 -9.469 1.00 44.97 168 THR A CA 1
ATOM 1276 C C . THR A 1 168 ? -8.714 -38.204 -8.235 1.00 44.97 168 THR A C 1
ATOM 1278 O O . THR A 1 168 ? -7.685 -38.824 -7.968 1.00 44.97 168 THR A O 1
ATOM 1281 N N . PHE A 1 169 ? -9.248 -37.333 -7.375 1.00 43.72 169 PHE A N 1
ATOM 1282 C CA . PHE A 1 169 ? -8.857 -37.221 -5.959 1.00 43.72 169 PHE A CA 1
ATOM 1283 C C . PHE A 1 169 ? -9.169 -38.492 -5.129 1.00 43.72 169 PHE A C 1
ATOM 1285 O O . PHE A 1 169 ? -9.101 -38.471 -3.904 1.00 43.72 169 PHE A O 1
ATOM 1292 N N . SER A 1 170 ? -9.478 -39.621 -5.776 1.00 41.41 170 SER A N 1
ATOM 1293 C CA . SER A 1 170 ? -9.624 -40.926 -5.126 1.00 41.41 170 SER A CA 1
ATOM 1294 C C . SER A 1 170 ? -8.268 -41.556 -4.777 1.00 41.41 170 SER A C 1
ATOM 1296 O O . SER A 1 170 ? -8.179 -42.291 -3.805 1.00 41.41 170 SER A O 1
ATOM 1298 N N . GLY A 1 171 ? -7.189 -41.251 -5.512 1.00 38.75 171 GLY A N 1
ATOM 1299 C CA . GLY A 1 171 ? -5.893 -41.927 -5.323 1.00 38.75 171 GLY A CA 1
ATOM 1300 C C . GLY A 1 171 ? -5.005 -41.368 -4.203 1.00 38.75 171 GLY A C 1
ATOM 1301 O O . GLY A 1 171 ? -4.108 -42.061 -3.724 1.00 38.75 171 GLY A O 1
ATOM 1302 N N . LEU A 1 172 ? -5.230 -40.121 -3.770 1.00 41.22 172 LEU A N 1
ATOM 1303 C CA . LEU A 1 172 ? -4.378 -39.466 -2.768 1.00 41.22 172 LEU A CA 1
ATOM 1304 C C . LEU A 1 172 ? -4.851 -39.736 -1.329 1.00 41.22 172 LEU A C 1
ATOM 1306 O O . LEU A 1 172 ? -4.030 -39.849 -0.423 1.00 41.22 172 LEU A O 1
ATOM 1310 N N . LEU A 1 173 ? -6.160 -39.922 -1.124 1.00 43.34 173 LEU A N 1
ATOM 1311 C CA . LEU A 1 173 ? -6.728 -40.281 0.182 1.00 43.34 173 LEU A CA 1
ATOM 1312 C C . LEU A 1 173 ? -6.460 -41.751 0.554 1.00 43.34 173 LEU A C 1
ATOM 1314 O O . LEU A 1 173 ? -6.269 -42.053 1.734 1.00 43.34 173 LEU A O 1
ATOM 1318 N N . ASP A 1 174 ? -6.333 -42.644 -0.433 1.00 42.75 174 ASP A N 1
ATOM 1319 C CA . ASP A 1 174 ? -5.965 -44.048 -0.197 1.00 42.75 174 ASP A CA 1
ATOM 1320 C C . ASP A 1 174 ? -4.483 -44.222 0.179 1.00 42.75 174 ASP A C 1
ATOM 1322 O O . ASP A 1 174 ? -4.138 -45.103 0.970 1.00 42.75 174 ASP A O 1
ATOM 1326 N N . ARG A 1 175 ? -3.593 -43.336 -0.295 1.00 48.62 175 ARG A N 1
ATOM 1327 C CA . ARG A 1 175 ? -2.180 -43.330 0.130 1.00 48.62 175 ARG A CA 1
ATOM 1328 C C . ARG A 1 175 ? -1.972 -42.800 1.545 1.00 48.62 175 ARG A C 1
ATOM 1330 O O . ARG A 1 175 ? -1.058 -43.261 2.213 1.00 48.62 175 ARG A O 1
ATOM 1337 N N . VAL A 1 176 ? -2.821 -41.895 2.029 1.00 50.34 176 VAL A N 1
ATOM 1338 C CA . VAL A 1 176 ? -2.739 -41.402 3.417 1.00 50.34 176 VAL A CA 1
ATOM 1339 C C . VAL A 1 176 ? -3.327 -42.418 4.406 1.00 50.34 176 VAL A C 1
ATOM 1341 O O . VAL A 1 176 ? -2.819 -42.555 5.515 1.00 50.34 176 VAL A O 1
ATOM 1344 N N . ARG A 1 177 ? -4.334 -43.208 4.005 1.00 47.50 177 ARG A N 1
ATOM 1345 C CA . ARG A 1 177 ? -4.908 -44.263 4.864 1.00 47.50 177 ARG A CA 1
ATOM 1346 C C . ARG A 1 177 ? -4.014 -45.491 5.057 1.00 47.50 177 ARG A C 1
ATOM 1348 O O . ARG A 1 177 ? -4.120 -46.130 6.100 1.00 47.50 177 ARG A O 1
ATOM 1355 N N . ASN A 1 178 ? -3.126 -45.809 4.114 1.00 48.53 178 ASN A N 1
ATOM 1356 C CA . ASN A 1 178 ? -2.256 -46.990 4.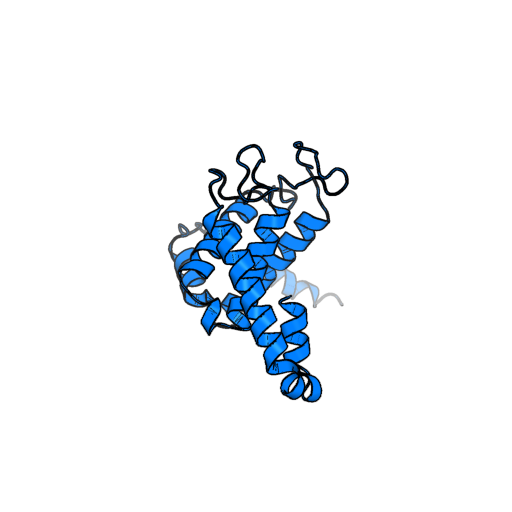215 1.00 48.53 178 ASN A CA 1
ATOM 1357 C C . ASN A 1 178 ? -0.934 -46.759 4.969 1.00 48.53 178 ASN A C 1
ATOM 1359 O O . ASN A 1 178 ? -0.271 -47.729 5.314 1.00 48.53 178 ASN A O 1
ATOM 1363 N N . VAL A 1 179 ? -0.573 -45.515 5.303 1.00 51.78 179 VAL A N 1
ATOM 1364 C CA . VAL A 1 179 ? 0.638 -45.221 6.102 1.00 51.78 179 VAL A CA 1
ATOM 1365 C C . VAL A 1 179 ? 0.419 -45.462 7.609 1.00 51.78 179 VAL A C 1
ATOM 1367 O O . VAL A 1 179 ? 1.376 -45.587 8.362 1.00 51.78 179 VAL A O 1
ATOM 1370 N N . HIS A 1 180 ? -0.829 -45.633 8.063 1.00 47.56 180 HIS A N 1
ATOM 1371 C CA . HIS A 1 180 ? -1.163 -45.949 9.463 1.00 47.56 180 HIS A CA 1
ATOM 1372 C C . HIS A 1 180 ? -1.481 -47.433 9.733 1.00 47.56 180 HIS A C 1
ATOM 1374 O O . HIS A 1 180 ? -2.135 -47.750 10.724 1.00 47.56 180 HIS A O 1
ATOM 1380 N N . ARG A 1 181 ? -1.032 -48.357 8.872 1.00 50.53 181 ARG A N 1
ATOM 1381 C CA . ARG A 1 181 ? -1.132 -49.812 9.118 1.00 50.53 181 ARG A CA 1
ATOM 1382 C C . ARG A 1 181 ? 0.202 -50.568 9.130 1.00 50.53 181 ARG A C 1
ATOM 1384 O O . ARG A 1 181 ? 0.179 -51.781 9.293 1.00 50.53 181 ARG A O 1
ATOM 1391 N N . GLU A 1 182 ? 1.335 -49.878 9.020 1.00 48.16 182 GLU A N 1
ATOM 1392 C CA . GLU A 1 182 ? 2.674 -50.483 9.150 1.00 48.16 182 GLU A CA 1
ATOM 1393 C C . GLU A 1 182 ? 3.565 -49.761 10.179 1.00 48.16 182 GLU A C 1
ATOM 1395 O O . GLU A 1 182 ? 4.767 -49.597 9.977 1.00 48.16 182 GLU A O 1
ATOM 1400 N N . LEU A 1 183 ? 2.965 -49.354 11.300 1.00 44.00 183 LEU A N 1
ATOM 1401 C CA . LEU A 1 183 ? 3.615 -49.111 12.596 1.00 44.00 183 LEU A CA 1
ATOM 1402 C C . LEU A 1 183 ? 2.676 -49.609 13.702 1.00 44.00 183 LEU A C 1
ATOM 1404 O O . LEU A 1 183 ? 3.197 -50.026 14.757 1.00 44.00 183 LEU A O 1
#

pLDDT: mean 88.42, std 17.13, range [36.59, 98.81]

Secondary structure (DSSP, 8-state):
-HHHHHHHHHSHHHHHHSHHHHHHHHHHHHHHHHHHHHH---TTSSPBSSTT-TTSPB-HHHHHHHHHHHHHHHHH-HHHHSSHHHHHHHHHHHHHHHTTB-TTS-B--B--TT-TT--SPBS--HHHHHHHHHHHHHHHHHHHTSTTHHHHHHHHHHS---------THHHHHHHHGGGS--

Radius of gyration: 20.58 Å; chains: 1; bounding box: 39×64×46 Å